Pr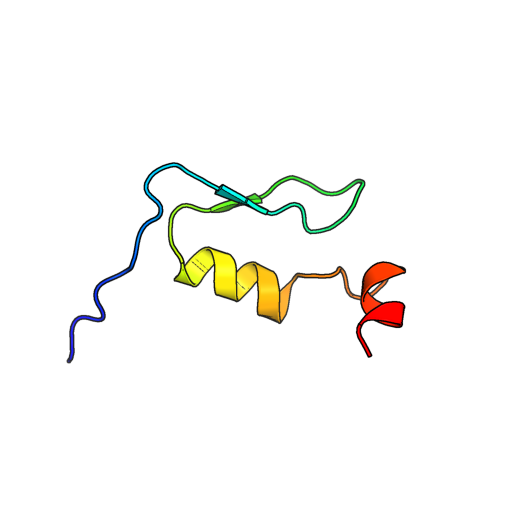otein AF-A0A529X970-F1 (afdb_monomer)

pLDDT: mean 76.65, std 13.49, range [43.94, 94.25]

Radius of gyration: 13.12 Å; Cα contacts (8 Å, |Δi|>4): 56; chains: 1; bounding box: 32×27×27 Å

Sequence (52 aa):
MRSKRIKRFRKPVIVQPGRIDRDRVVVTVLDAADVLLHTWPKPNSRARHHAI

Mean predicted aligned error: 8.27 Å

Structure (mmCIF, N/CA/C/O backbone):
data_AF-A0A529X970-F1
#
_entry.id   AF-A0A529X970-F1
#
loop_
_atom_site.group_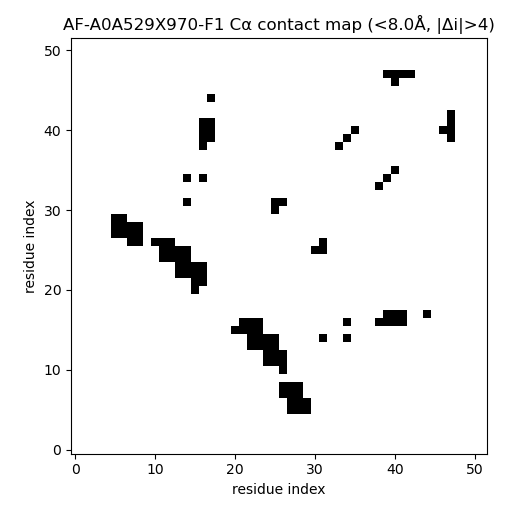PDB
_atom_site.id
_atom_site.type_symbol
_atom_site.label_atom_id
_atom_site.label_alt_id
_atom_site.label_comp_id
_atom_site.label_asym_id
_atom_site.label_entity_id
_atom_site.label_seq_id
_atom_site.pdbx_PDB_ins_code
_atom_site.Cartn_x
_atom_site.Cartn_y
_atom_site.Cartn_z
_atom_site.occupancy
_atom_site.B_iso_or_equiv
_atom_site.auth_seq_id
_atom_site.auth_comp_id
_atom_site.auth_asym_id
_atom_site.auth_atom_id
_atom_site.pdbx_PDB_model_num
ATOM 1 N N . MET A 1 1 ? -11.538 -20.741 15.568 1.00 43.94 1 MET A N 1
ATOM 2 C CA . MET A 1 1 ? -10.866 -19.772 14.670 1.00 43.94 1 MET A CA 1
ATOM 3 C C . MET A 1 1 ? -10.549 -18.506 15.456 1.00 43.94 1 MET A C 1
ATOM 5 O O . MET A 1 1 ? -11.468 -17.813 15.871 1.00 43.94 1 MET A O 1
ATOM 9 N N . ARG A 1 2 ? -9.272 -18.229 15.755 1.00 51.31 2 ARG A N 1
ATOM 10 C CA . ARG A 1 2 ? -8.886 -17.010 16.486 1.00 51.31 2 ARG A CA 1
ATOM 11 C C . ARG A 1 2 ? -9.125 -15.834 15.538 1.00 51.31 2 ARG A C 1
ATOM 13 O O . ARG A 1 2 ? -8.398 -15.701 14.560 1.00 51.31 2 ARG A O 1
ATOM 20 N N . SER A 1 3 ? -10.167 -15.042 15.783 1.00 55.69 3 SER A N 1
ATOM 21 C CA . SER A 1 3 ? -10.447 -13.836 15.002 1.00 55.69 3 SER A CA 1
ATOM 22 C C . SER A 1 3 ? -9.241 -12.904 15.156 1.00 55.69 3 SER A C 1
ATOM 24 O O . SER A 1 3 ? -9.030 -12.303 16.212 1.00 55.69 3 SER A O 1
ATOM 26 N N . LYS A 1 4 ? -8.334 -12.920 14.173 1.00 66.31 4 LYS A N 1
ATOM 27 C CA . LYS A 1 4 ? -7.059 -12.202 14.229 1.00 66.31 4 LYS A CA 1
ATOM 28 C C . LYS A 1 4 ? -7.426 -10.722 14.180 1.00 66.31 4 LYS A C 1
ATOM 30 O O . LYS A 1 4 ? -7.813 -10.231 13.127 1.00 66.31 4 LYS A O 1
ATOM 35 N N . ARG A 1 5 ? -7.396 -10.030 15.327 1.00 74.94 5 ARG A N 1
ATOM 36 C CA . ARG A 1 5 ? -7.709 -8.593 15.408 1.00 74.94 5 ARG A CA 1
ATOM 37 C C . ARG A 1 5 ? -6.872 -7.851 14.366 1.00 74.94 5 ARG A C 1
ATOM 39 O O . ARG A 1 5 ? -5.656 -7.735 14.519 1.00 74.94 5 ARG A O 1
ATOM 46 N N . ILE A 1 6 ? -7.526 -7.382 13.306 1.00 82.25 6 ILE A N 1
ATOM 47 C CA . ILE A 1 6 ? -6.889 -6.617 12.238 1.00 82.25 6 ILE A CA 1
ATOM 48 C C . ILE A 1 6 ? -6.452 -5.286 12.845 1.00 82.25 6 ILE A C 1
ATOM 50 O O . ILE A 1 6 ? -7.283 -4.458 13.220 1.00 82.25 6 ILE A O 1
ATOM 54 N N . LYS A 1 7 ? -5.139 -5.094 12.989 1.00 90.12 7 LYS A N 1
ATOM 55 C CA . LYS A 1 7 ? -4.580 -3.837 13.490 1.00 90.12 7 LYS A CA 1
ATOM 56 C C . LYS A 1 7 ? -4.689 -2.782 12.393 1.00 90.12 7 LYS A C 1
ATOM 58 O O . LYS A 1 7 ? -4.106 -2.943 11.322 1.00 90.12 7 LYS A O 1
ATOM 63 N N . ARG A 1 8 ? -5.446 -1.720 12.666 1.00 93.19 8 ARG A N 1
ATOM 64 C CA . ARG A 1 8 ? -5.607 -0.560 11.781 1.00 93.19 8 ARG A CA 1
ATOM 65 C C . ARG A 1 8 ? -4.660 0.558 12.188 1.00 93.19 8 ARG A C 1
ATOM 67 O O . ARG A 1 8 ? -4.354 0.710 13.370 1.00 93.19 8 ARG A O 1
ATOM 74 N N . PHE A 1 9 ? -4.228 1.350 11.217 1.00 91.69 9 PHE A N 1
ATOM 75 C CA . PHE A 1 9 ? -3.538 2.600 11.505 1.00 91.69 9 PHE A CA 1
ATOM 76 C C . PHE A 1 9 ? -4.526 3.653 12.018 1.00 91.69 9 PHE A C 1
ATOM 78 O O 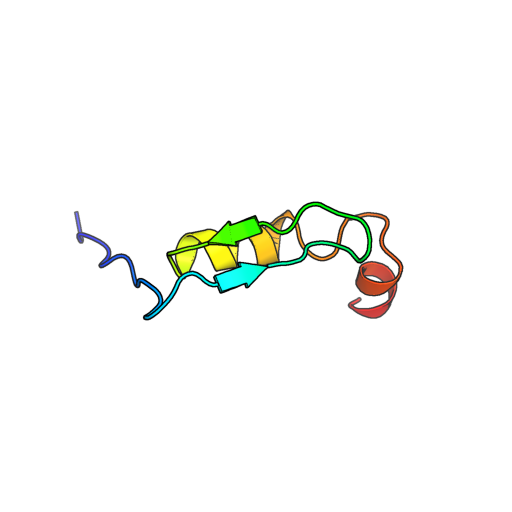. PHE A 1 9 ? -5.710 3.631 11.683 1.00 91.69 9 PHE A O 1
ATOM 85 N N . ARG A 1 10 ? -4.032 4.606 12.818 1.00 93.12 10 ARG A N 1
ATOM 86 C CA . ARG A 1 10 ? -4.835 5.744 13.301 1.00 93.12 10 ARG A CA 1
ATOM 87 C C . ARG A 1 10 ? -5.299 6.658 12.157 1.00 93.12 10 ARG A C 1
ATOM 89 O O . ARG A 1 10 ? -6.351 7.277 12.259 1.00 93.12 10 ARG A O 1
ATOM 96 N N . LYS A 1 11 ? -4.501 6.754 11.094 1.00 93.50 11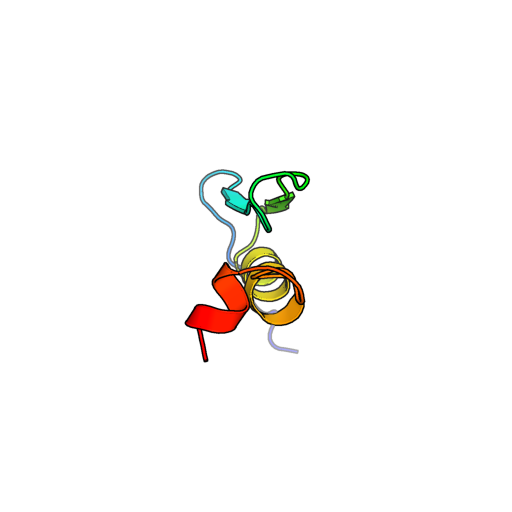 LYS A N 1
ATOM 97 C CA . LYS A 1 11 ? -4.800 7.441 9.831 1.00 93.50 11 LYS A CA 1
ATOM 98 C C . LYS A 1 11 ? -4.320 6.551 8.678 1.00 93.50 11 LYS A C 1
ATOM 100 O O . LYS A 1 11 ? -3.384 5.784 8.909 1.00 93.50 11 LYS A O 1
ATOM 105 N N . PRO A 1 12 ? -4.913 6.635 7.475 1.00 91.25 12 PRO A N 1
ATOM 106 C CA . PRO A 1 12 ? -4.380 5.942 6.306 1.00 91.25 12 PRO A CA 1
ATOM 107 C C . PRO A 1 12 ? -2.905 6.298 6.080 1.00 91.25 12 PRO A C 1
ATOM 109 O O . PRO A 1 12 ? -2.513 7.454 6.242 1.00 91.25 12 PRO A O 1
ATOM 112 N N . VAL A 1 13 ? -2.096 5.298 5.742 1.00 90.12 13 VAL A N 1
ATOM 113 C CA . VAL A 1 13 ? -0.651 5.428 5.513 1.00 90.12 13 VAL A CA 1
ATOM 114 C C . VAL A 1 13 ? -0.378 5.307 4.022 1.00 90.12 13 VAL A C 1
ATOM 116 O O . VAL A 1 1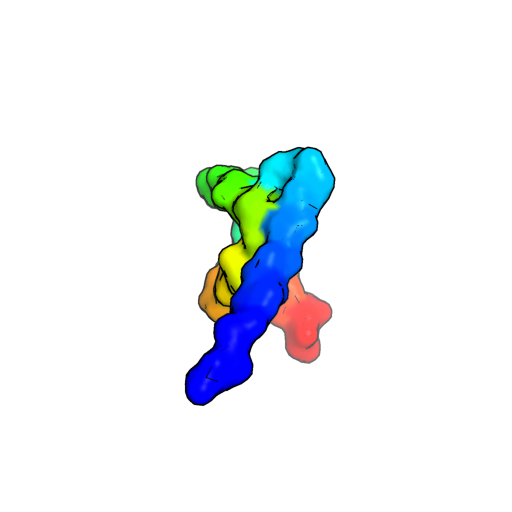3 ? -0.973 4.466 3.357 1.00 90.12 13 VAL A O 1
ATOM 119 N N . ILE A 1 14 ? 0.529 6.125 3.498 1.00 87.56 14 ILE A N 1
ATOM 120 C CA . ILE A 1 14 ? 0.982 6.026 2.111 1.00 87.56 14 ILE A CA 1
ATOM 121 C C . ILE A 1 14 ? 2.272 5.208 2.083 1.00 87.56 14 ILE A C 1
ATOM 123 O O . ILE A 1 14 ? 3.257 5.575 2.719 1.00 87.56 14 ILE A O 1
ATOM 127 N N . VAL A 1 15 ? 2.262 4.103 1.342 1.00 83.69 15 VAL A N 1
ATOM 128 C CA . VAL A 1 15 ? 3.4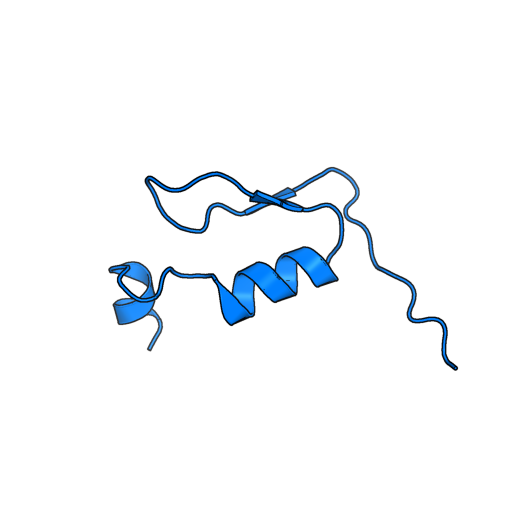61 3.347 0.981 1.00 83.69 15 VAL A CA 1
ATOM 129 C C . VAL A 1 15 ? 3.796 3.694 -0.460 1.00 83.69 15 VAL A C 1
ATOM 131 O O . VAL A 1 15 ? 2.968 3.492 -1.345 1.00 83.69 15 VAL A O 1
ATOM 134 N N . GLN A 1 16 ? 4.998 4.212 -0.698 1.00 80.81 16 GLN A N 1
ATOM 135 C CA . GLN A 1 16 ? 5.487 4.542 -2.036 1.00 80.81 16 GLN A CA 1
ATOM 136 C C . GLN A 1 16 ? 6.425 3.429 -2.495 1.00 80.81 16 GLN A C 1
ATOM 138 O O . GLN A 1 16 ? 7.541 3.395 -1.995 1.00 80.81 16 GLN A O 1
ATOM 143 N N . PRO A 1 17 ? 6.024 2.508 -3.399 1.00 73.44 17 PRO A N 1
ATOM 144 C CA . PRO A 1 17 ? 6.841 1.348 -3.757 1.00 73.44 17 PRO A CA 1
ATOM 145 C C . PRO A 1 17 ? 8.037 1.665 -4.685 1.00 73.44 17 PRO A C 1
ATOM 147 O O . PRO A 1 17 ? 8.875 0.805 -4.974 1.00 73.44 17 PRO A O 1
ATOM 150 N N . GLY A 1 18 ? 8.136 2.910 -5.151 1.00 73.19 18 GLY A N 1
ATOM 151 C CA . GLY A 1 18 ? 9.230 3.450 -5.954 1.00 73.19 18 GLY A CA 1
ATOM 152 C C . GLY A 1 18 ? 9.074 4.964 -6.125 1.00 73.19 18 GLY A C 1
ATOM 153 O O . GLY A 1 18 ? 8.018 5.506 -5.826 1.00 73.19 18 GLY A O 1
ATOM 154 N N . ARG A 1 19 ? 10.111 5.655 -6.625 1.00 67.50 19 ARG A N 1
ATOM 155 C CA . ARG A 1 19 ? 10.108 7.129 -6.789 1.00 67.50 19 ARG A CA 1
ATOM 156 C C . ARG A 1 19 ? 9.119 7.667 -7.835 1.00 67.50 19 ARG A C 1
ATOM 158 O O . ARG A 1 19 ? 8.776 8.838 -7.769 1.00 67.50 19 ARG A O 1
ATOM 165 N N . ILE A 1 20 ? 8.735 6.855 -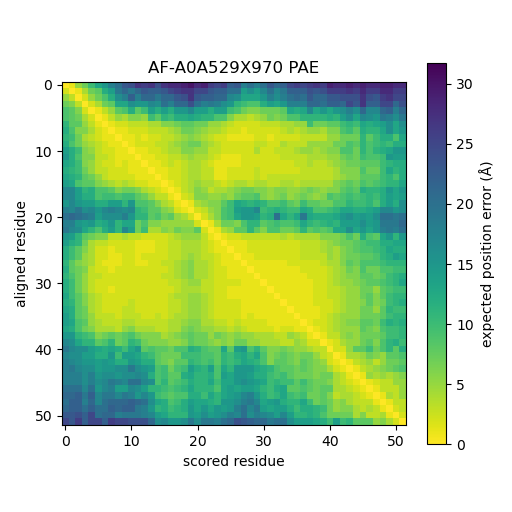8.820 1.00 66.19 20 ILE A N 1
ATOM 166 C CA . ILE A 1 20 ? 7.858 7.248 -9.947 1.00 66.19 20 ILE A CA 1
ATOM 167 C C . ILE A 1 20 ? 6.513 6.500 -9.875 1.00 66.19 20 ILE A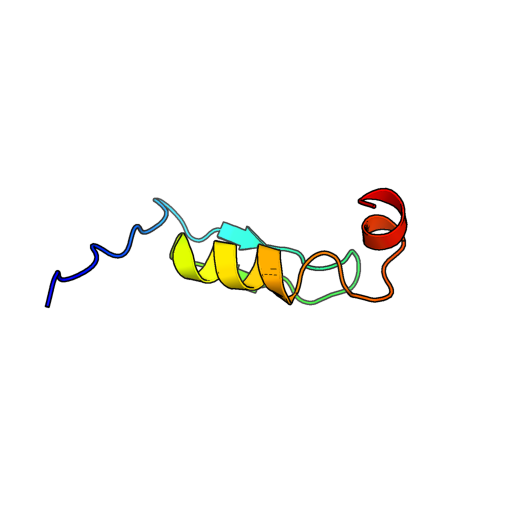 C 1
ATOM 169 O O . ILE A 1 20 ? 5.597 6.747 -10.655 1.00 66.19 20 ILE A O 1
ATOM 173 N N . ASP A 1 21 ? 6.380 5.561 -8.941 1.00 60.62 21 ASP A N 1
ATOM 174 C CA . ASP A 1 21 ? 5.238 4.664 -8.893 1.00 60.62 21 ASP A CA 1
ATOM 175 C C . ASP A 1 21 ? 4.100 5.174 -8.044 1.00 60.62 21 ASP A C 1
ATOM 177 O O . ASP A 1 21 ? 4.280 5.989 -7.148 1.00 60.62 21 ASP A O 1
ATOM 181 N N . ARG A 1 22 ? 2.912 4.645 -8.343 1.00 64.25 22 ARG A N 1
ATOM 182 C CA . ARG A 1 22 ? 1.682 5.043 -7.674 1.00 64.25 22 ARG A CA 1
ATOM 183 C C . ARG A 1 22 ? 1.762 4.744 -6.180 1.00 64.25 22 ARG A C 1
ATOM 185 O O . ARG A 1 22 ? 1.873 3.586 -5.772 1.00 64.25 22 ARG A O 1
ATOM 192 N N . ASP A 1 23 ? 1.636 5.807 -5.401 1.00 76.62 23 ASP A N 1
ATOM 193 C CA . ASP A 1 23 ? 1.372 5.796 -3.970 1.00 76.62 23 ASP A CA 1
ATOM 194 C C . ASP A 1 23 ? 0.232 4.818 -3.645 1.00 76.62 23 ASP A C 1
ATOM 196 O O . ASP A 1 23 ? -0.886 4.940 -4.156 1.00 76.62 23 ASP A O 1
ATOM 200 N N . ARG A 1 24 ? 0.506 3.824 -2.790 1.00 83.38 24 ARG A N 1
ATOM 201 C CA . ARG A 1 24 ? -0.520 2.932 -2.239 1.00 83.38 24 ARG A CA 1
ATOM 202 C C . ARG A 1 24 ? -0.950 3.444 -0.876 1.00 83.38 24 ARG A C 1
ATOM 204 O O . ARG A 1 24 ? -0.157 3.473 0.060 1.00 83.38 24 ARG A O 1
ATOM 211 N N . VAL A 1 25 ? -2.227 3.783 -0.749 1.00 89.25 25 VAL A N 1
ATOM 212 C CA . VAL A 1 25 ? -2.837 4.093 0.546 1.00 89.25 25 VAL A CA 1
ATOM 213 C C . VAL A 1 25 ? -3.251 2.785 1.223 1.00 89.25 25 VAL A C 1
ATOM 215 O O . VAL A 1 25 ? -4.052 2.032 0.676 1.00 89.25 25 VAL A O 1
ATOM 218 N N . VAL A 1 26 ? -2.720 2.514 2.414 1.00 91.44 26 VAL A N 1
ATOM 219 C CA . VAL A 1 26 ? -3.029 1.334 3.234 1.00 91.44 26 VAL A CA 1
ATOM 220 C C . VAL A 1 26 ? -3.652 1.747 4.565 1.00 91.44 26 VAL A C 1
ATOM 222 O O . VAL A 1 26 ? -3.304 2.772 5.153 1.00 91.44 26 VAL A O 1
ATOM 225 N N . VAL A 1 27 ? -4.589 0.940 5.062 1.00 93.25 27 VAL A N 1
ATOM 226 C CA . VAL A 1 27 ? -5.342 1.234 6.298 1.00 93.25 27 VAL A CA 1
ATOM 227 C C . VAL A 1 27 ? -5.081 0.222 7.410 1.00 93.25 27 VAL A C 1
ATOM 229 O O . VAL A 1 27 ? -5.328 0.521 8.583 1.00 93.25 27 VAL A O 1
ATOM 232 N N . THR A 1 28 ? -4.536 -0.951 7.077 1.00 94.25 28 THR A N 1
ATOM 233 C CA . THR A 1 28 ? -4.173 -1.978 8.054 1.00 94.25 28 THR A CA 1
ATOM 234 C C . THR A 1 28 ? -2.686 -2.296 8.030 1.00 94.25 28 THR A C 1
ATOM 236 O O . THR A 1 28 ? -2.007 -2.169 7.012 1.00 94.25 28 THR A O 1
ATOM 239 N N . VAL A 1 29 ? -2.186 -2.755 9.177 1.00 90.88 29 VAL A N 1
ATOM 240 C CA . VAL A 1 29 ? -0.806 -3.236 9.315 1.00 90.88 29 VAL A CA 1
ATOM 241 C C . VAL A 1 29 ? -0.554 -4.440 8.406 1.00 90.88 29 VAL A C 1
ATOM 243 O O . VAL A 1 29 ? 0.557 -4.601 7.914 1.00 90.88 29 VAL A O 1
ATOM 246 N N . LEU A 1 30 ? -1.572 -5.273 8.167 1.00 91.06 30 LEU A N 1
ATOM 247 C CA . LEU A 1 30 ? -1.443 -6.433 7.289 1.00 91.06 30 LEU A CA 1
ATOM 248 C C . LEU A 1 30 ? -1.252 -6.004 5.830 1.00 91.06 30 LEU A C 1
ATOM 250 O O . LEU A 1 30 ? -0.346 -6.508 5.180 1.00 91.06 30 LEU A O 1
ATOM 254 N N . ASP A 1 31 ? -2.030 -5.027 5.358 1.00 90.00 31 ASP A N 1
ATOM 255 C CA . ASP A 1 31 ? -1.894 -4.500 3.992 1.00 90.00 31 ASP A CA 1
ATOM 256 C C . ASP A 1 31 ? -0.531 -3.831 3.794 1.00 90.00 31 ASP A C 1
ATOM 258 O O . ASP A 1 31 ? 0.109 -3.991 2.757 1.00 90.00 31 ASP A O 1
ATOM 262 N N . ALA A 1 32 ? -0.053 -3.102 4.808 1.00 88.94 32 ALA A N 1
ATOM 263 C CA . ALA A 1 32 ? 1.289 -2.530 4.780 1.00 88.94 32 ALA A CA 1
ATOM 264 C C . ALA A 1 32 ? 2.363 -3.623 4.696 1.00 88.94 32 ALA A C 1
ATOM 266 O O . ALA A 1 32 ? 3.291 -3.502 3.901 1.00 88.94 32 ALA A O 1
ATOM 267 N N . ALA A 1 33 ? 2.235 -4.692 5.487 1.00 88.44 33 ALA A N 1
ATOM 268 C CA . ALA A 1 33 ? 3.176 -5.806 5.468 1.00 88.44 33 ALA A CA 1
ATOM 269 C C . ALA A 1 33 ? 3.201 -6.509 4.104 1.00 88.44 33 ALA A C 1
ATOM 271 O O . ALA A 1 33 ? 4.280 -6.794 3.598 1.00 88.4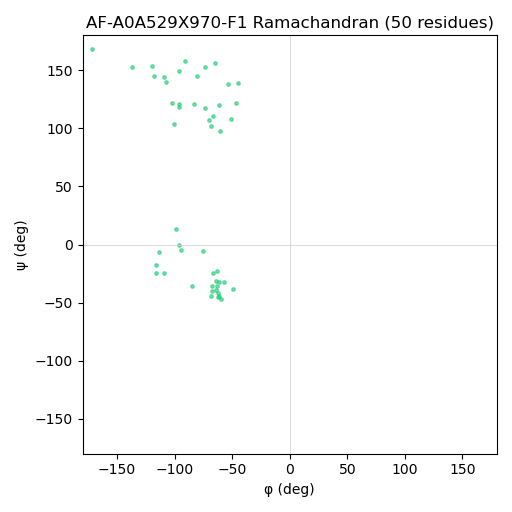4 33 ALA A O 1
ATOM 272 N N . ASP A 1 34 ? 2.041 -6.724 3.486 1.00 88.19 34 ASP A N 1
ATOM 273 C CA . ASP A 1 34 ? 1.930 -7.338 2.160 1.00 88.19 34 ASP A CA 1
ATOM 274 C C . ASP A 1 34 ? 2.672 -6.520 1.089 1.00 88.19 34 ASP A C 1
ATOM 276 O O . ASP A 1 34 ? 3.511 -7.038 0.346 1.00 88.19 34 ASP A O 1
ATOM 280 N N . VAL A 1 35 ? 2.464 -5.197 1.082 1.00 85.75 35 VAL A N 1
ATOM 281 C CA . VAL A 1 35 ? 3.193 -4.291 0.182 1.00 85.75 35 VAL A CA 1
ATOM 282 C C . VAL A 1 35 ? 4.694 -4.328 0.466 1.00 85.75 35 VAL A C 1
ATOM 284 O O . VAL A 1 35 ? 5.487 -4.424 -0.471 1.00 85.75 35 VAL A O 1
ATOM 287 N N . LEU A 1 36 ? 5.092 -4.272 1.739 1.00 82.62 36 LEU A N 1
ATOM 288 C CA . LEU A 1 36 ? 6.500 -4.211 2.124 1.00 82.62 36 LEU A CA 1
ATOM 289 C C . LEU A 1 36 ? 7.270 -5.498 1.814 1.00 82.62 36 LEU A C 1
ATOM 291 O O . LEU A 1 36 ? 8.436 -5.423 1.448 1.00 82.62 36 LEU A O 1
ATOM 295 N N . LEU A 1 37 ? 6.633 -6.660 1.954 1.00 83.94 37 LEU A N 1
ATOM 296 C CA . LEU A 1 37 ? 7.283 -7.957 1.770 1.00 83.94 37 LEU A CA 1
ATOM 297 C C . LEU A 1 37 ? 7.308 -8.404 0.308 1.00 83.94 37 LEU A C 1
ATOM 299 O O . LEU A 1 37 ? 8.273 -9.032 -0.125 1.00 83.94 37 LEU A O 1
ATOM 303 N N . HIS A 1 38 ? 6.258 -8.094 -0.455 1.00 82.38 38 HIS A N 1
ATOM 304 C CA . HIS A 1 38 ? 6.088 -8.648 -1.801 1.00 82.38 38 HIS A CA 1
ATOM 305 C C . HIS A 1 38 ? 6.289 -7.625 -2.915 1.00 82.38 38 HIS A C 1
ATOM 307 O O . HIS A 1 38 ? 6.621 -7.996 -4.039 1.00 82.38 38 HIS A O 1
ATOM 313 N N . THR A 1 39 ? 6.097 -6.339 -2.621 1.00 76.88 39 THR A N 1
ATOM 314 C CA . THR A 1 39 ? 6.085 -5.283 -3.646 1.00 76.88 39 THR A CA 1
ATOM 315 C C . THR A 1 39 ? 7.227 -4.277 -3.472 1.00 76.88 39 THR A C 1
ATOM 317 O O . THR A 1 39 ? 7.642 -3.650 -4.449 1.00 76.88 39 THR A O 1
ATOM 320 N N . TRP A 1 40 ? 7.758 -4.124 -2.253 1.00 72.81 40 TRP A N 1
ATOM 321 C CA . TRP A 1 40 ? 8.815 -3.170 -1.920 1.00 72.81 40 TRP A CA 1
ATOM 322 C C . TRP A 1 40 ? 10.166 -3.844 -1.615 1.00 72.81 40 TRP A C 1
ATOM 324 O O . TRP A 1 40 ? 10.215 -4.892 -0.978 1.00 72.81 40 TRP A O 1
ATOM 334 N N . PRO A 1 41 ? 11.285 -3.213 -2.001 1.00 71.88 41 PRO A N 1
ATOM 335 C CA . PRO A 1 41 ? 11.371 -2.237 -3.078 1.00 71.88 41 PRO A CA 1
ATOM 336 C C . PRO A 1 41 ? 11.055 -2.940 -4.399 1.00 71.88 41 PRO A C 1
ATOM 338 O O . PRO A 1 41 ? 11.244 -4.158 -4.508 1.00 71.88 41 PRO A O 1
ATOM 341 N N . LYS A 1 42 ? 10.606 -2.186 -5.411 1.00 71.38 42 LYS A N 1
ATOM 342 C CA . LYS A 1 42 ? 10.346 -2.762 -6.736 1.00 71.38 42 LYS A CA 1
ATOM 343 C C . LYS A 1 42 ? 11.490 -3.689 -7.168 1.00 71.38 42 LYS A C 1
ATOM 345 O O . LYS A 1 42 ? 12.648 -3.295 -6.979 1.00 71.38 42 LYS A O 1
ATOM 350 N N . PRO A 1 43 ? 11.199 -4.852 -7.784 1.00 66.94 43 PRO A N 1
ATOM 351 C CA . PRO A 1 43 ? 12.214 -5.850 -8.130 1.00 66.94 43 PRO A CA 1
ATOM 352 C C . PRO A 1 43 ? 13.422 -5.262 -8.870 1.00 66.94 43 PRO A C 1
ATOM 354 O O . PRO A 1 43 ? 14.557 -5.585 -8.548 1.00 66.94 43 PRO A O 1
ATOM 357 N N . ASN A 1 44 ? 13.180 -4.303 -9.769 1.00 65.81 44 ASN A N 1
ATOM 358 C CA . ASN A 1 44 ? 14.216 -3.668 -10.590 1.00 65.81 44 ASN A CA 1
ATOM 359 C C . ASN A 1 44 ? 14.687 -2.307 -10.049 1.00 65.81 44 ASN A C 1
ATOM 361 O O . ASN A 1 44 ? 15.311 -1.530 -10.767 1.00 65.81 44 ASN A O 1
ATOM 365 N N . SER A 1 45 ? 14.351 -1.956 -8.806 1.00 66.56 45 SER A N 1
ATOM 366 C CA . SER A 1 45 ? 14.788 -0.687 -8.225 1.00 66.56 45 SER A CA 1
ATOM 367 C C . SER A 1 45 ? 16.226 -0.776 -7.717 1.00 66.56 45 SER A C 1
ATOM 369 O O . SER A 1 45 ? 16.662 -1.787 -7.159 1.00 66.56 45 SER A O 1
ATOM 371 N N . ARG A 1 46 ? 16.963 0.333 -7.843 1.00 65.25 46 ARG A N 1
ATOM 372 C CA . ARG A 1 46 ? 18.302 0.480 -7.252 1.00 65.25 46 ARG A CA 1
ATOM 373 C C . ARG A 1 46 ? 18.280 0.264 -5.733 1.00 65.25 46 ARG A C 1
ATOM 375 O O . ARG A 1 46 ? 19.220 -0.286 -5.183 1.00 65.25 46 ARG A O 1
ATOM 382 N N . ALA A 1 47 ? 17.180 0.631 -5.072 1.00 65.06 47 ALA A N 1
ATOM 383 C CA . ALA A 1 47 ? 16.991 0.439 -3.635 1.00 65.06 47 ALA A CA 1
ATOM 384 C C . ALA A 1 47 ? 16.984 -1.044 -3.221 1.00 65.06 47 ALA A C 1
ATOM 386 O O . ALA A 1 47 ? 17.528 -1.370 -2.173 1.00 65.06 47 ALA A O 1
ATOM 387 N N . ARG A 1 48 ? 16.434 -1.949 -4.047 1.00 63.28 48 ARG A N 1
ATOM 388 C CA . ARG A 1 48 ? 16.469 -3.395 -3.766 1.00 63.28 48 ARG A CA 1
ATOM 389 C C . ARG A 1 48 ? 17.886 -3.960 -3.837 1.00 63.28 48 ARG A C 1
ATOM 391 O O . ARG A 1 48 ? 18.251 -4.756 -2.986 1.00 63.28 48 ARG A O 1
ATOM 398 N N . HIS A 1 49 ? 18.683 -3.511 -4.806 1.00 59.06 49 HIS A N 1
ATOM 399 C CA . HIS A 1 49 ? 20.077 -3.942 -4.954 1.00 59.06 49 HIS A CA 1
ATOM 400 C C . HIS A 1 49 ? 20.969 -3.545 -3.767 1.00 59.06 49 HIS A C 1
ATOM 402 O O . HIS A 1 49 ? 21.991 -4.179 -3.558 1.00 59.06 49 HIS A O 1
ATOM 408 N N . HIS A 1 50 ? 20.596 -2.517 -2.998 1.00 56.94 50 HIS A N 1
ATOM 409 C CA . HIS A 1 50 ? 21.325 -2.085 -1.798 1.00 56.94 50 HIS A CA 1
ATOM 410 C C . HIS A 1 50 ? 20.782 -2.682 -0.489 1.00 56.94 50 HIS A C 1
ATOM 412 O O . HIS A 1 50 ? 21.338 -2.414 0.571 1.00 56.94 50 HIS A O 1
ATOM 418 N N . ALA A 1 51 ? 19.675 -3.426 -0.545 1.00 56.06 51 ALA A N 1
ATOM 419 C CA . ALA A 1 51 ? 19.048 -4.047 0.621 1.00 56.06 51 ALA A CA 1
ATOM 420 C C . ALA A 1 51 ? 19.460 -5.521 0.817 1.00 56.06 51 ALA A C 1
ATOM 422 O O . ALA A 1 51 ? 18.969 -6.155 1.750 1.00 56.06 51 ALA A O 1
ATOM 423 N N . ILE A 1 52 ? 20.311 -6.055 -0.070 1.00 52.88 52 ILE A N 1
ATOM 424 C CA . ILE A 1 52 ? 20.875 -7.413 -0.042 1.00 52.88 52 ILE A CA 1
ATOM 425 C C . ILE A 1 52 ? 22.376 -7.303 0.205 1.00 52.88 52 ILE A C 1
ATOM 427 O O . ILE A 1 52 ? 22.994 -6.428 -0.445 1.00 52.88 52 ILE A O 1
#

Secondary structure (DSSP, 8-state):
------PEEEEEEEE-SSSSSPPEEEEEHHHHHHIIIIISS-TT-HHHHT--

Foldseek 3Di:
DPPPPFAFDPDWDWDDLDPPDDTDTDTTPVVVVCCCPPRHNHPPDPVVVVVD

Solvent-accessible surface area (backbone atoms only — not comparable to full-atom values): 3305 Å² total; per-residue (Å²): 132,85,80,73,80,80,54,61,52,97,58,75,42,76,49,63,46,45,99,89,48,78,68,40,79,33,52,32,56,65,56,45,47,53,44,50,71,77,47,36,54,30,91,89,36,73,68,37,68,70,74,107